Protein AF-A0AAP3A5U0-F1 (afdb_monomer_lite)

pLDDT: mean 91.69, std 7.0, range [49.97, 95.94]

Organism: Escherichia coli (NCBI:txid562)

Sequence (61 aa):
MGCVTAPEPLSSFHQVAEFVSGEAVLDDWLKQKGLKNQALGATRTFVVCRKGTQQVVGFYS

Structure (mmCIF, N/CA/C/O backbone):
data_AF-A0AAP3A5U0-F1
#
_entry.id   AF-A0AAP3A5U0-F1
#
loop_
_atom_site.group_PDB
_atom_site.id
_atom_site.type_symbol
_atom_site.label_atom_id
_atom_site.label_alt_id
_atom_site.label_comp_id
_atom_site.label_asym_id
_atom_site.label_entity_id
_atom_site.label_seq_id
_atom_site.pdbx_PDB_ins_code
_atom_site.Cartn_x
_atom_site.Cartn_y
_atom_site.Cartn_z
_atom_site.occupancy
_atom_site.B_iso_or_equiv
_atom_site.auth_seq_id
_atom_site.auth_comp_id
_atom_site.auth_asym_id
_atom_site.auth_atom_id
_atom_site.pdbx_PDB_model_num
ATOM 1 N N . MET A 1 1 ? -20.535 3.096 7.920 1.00 49.97 1 MET A N 1
ATOM 2 C CA . MET A 1 1 ? -20.100 3.204 6.510 1.00 49.97 1 MET A CA 1
ATOM 3 C C . MET A 1 1 ? -18.591 3.366 6.489 1.00 49.97 1 MET A C 1
ATOM 5 O O . MET A 1 1 ? -18.085 4.277 7.137 1.00 49.97 1 MET A O 1
ATOM 9 N N . GLY A 1 2 ? -17.883 2.432 5.849 1.00 63.41 2 GLY A N 1
ATOM 10 C CA . GLY A 1 2 ? -16.427 2.476 5.723 1.00 63.41 2 GLY A CA 1
ATOM 11 C C . GLY A 1 2 ? -16.031 3.685 4.888 1.00 63.41 2 GLY A C 1
ATOM 12 O O . GLY A 1 2 ? -16.363 3.761 3.713 1.00 63.41 2 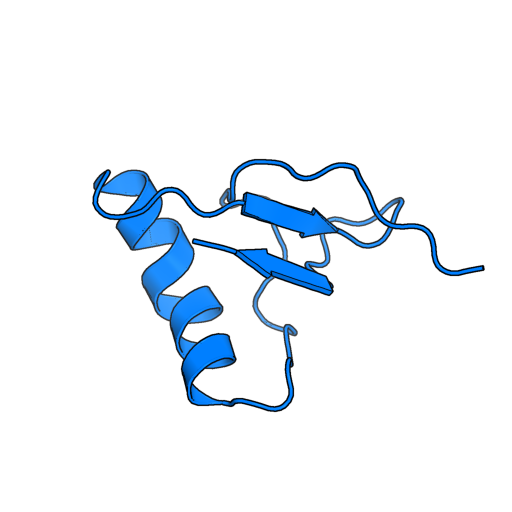GLY A O 1
ATOM 13 N N . CYS A 1 3 ? -15.402 4.661 5.524 1.00 88.19 3 CYS A N 1
ATOM 14 C CA . CYS A 1 3 ? -14.894 5.850 4.863 1.00 88.19 3 CYS A CA 1
ATOM 15 C C . CYS A 1 3 ? -13.389 5.682 4.649 1.00 88.19 3 CYS A C 1
ATOM 17 O O . CYS A 1 3 ? -12.694 5.111 5.494 1.00 88.19 3 CYS A O 1
ATOM 19 N N . VAL A 1 4 ? -12.907 6.172 3.513 1.00 94.75 4 VAL A N 1
ATOM 20 C CA . VAL A 1 4 ? -11.486 6.191 3.156 1.00 94.75 4 VAL A CA 1
ATOM 21 C C . VAL A 1 4 ? -10.970 7.625 3.146 1.00 94.75 4 VAL A C 1
ATOM 23 O O . VAL A 1 4 ? -11.761 8.572 3.103 1.00 94.75 4 VAL A O 1
ATOM 26 N N . THR A 1 5 ? -9.657 7.789 3.254 1.00 93.69 5 THR A N 1
ATOM 27 C CA . THR A 1 5 ? -8.989 9.079 3.071 1.00 93.69 5 THR A CA 1
ATOM 28 C C . THR A 1 5 ? -8.958 9.463 1.591 1.00 93.69 5 THR A C 1
ATOM 30 O O . THR A 1 5 ? -9.212 8.639 0.709 1.00 93.69 5 THR A O 1
ATOM 33 N N . ALA A 1 6 ? -8.677 10.739 1.317 1.00 94.31 6 ALA A N 1
ATOM 34 C CA . ALA A 1 6 ? -8.331 11.156 -0.035 1.00 94.31 6 ALA A CA 1
ATOM 35 C C . ALA A 1 6 ? -7.023 10.462 -0.473 1.00 94.31 6 ALA A C 1
ATOM 37 O O . ALA A 1 6 ? -6.208 10.140 0.394 1.00 94.31 6 ALA A O 1
ATOM 38 N N . PRO A 1 7 ? -6.808 10.240 -1.781 1.00 95.56 7 PRO A N 1
ATOM 39 C CA . PRO A 1 7 ? -5.572 9.647 -2.273 1.00 95.56 7 PRO A CA 1
ATOM 40 C C . PRO A 1 7 ? -4.354 10.468 -1.850 1.00 95.56 7 PRO A C 1
ATOM 42 O O . PRO A 1 7 ? -4.299 11.676 -2.088 1.00 95.56 7 PRO A O 1
ATOM 45 N N . GLU A 1 8 ? -3.370 9.807 -1.254 1.00 95.06 8 GLU A N 1
ATOM 46 C CA . GLU A 1 8 ? -2.122 10.418 -0.803 1.00 95.06 8 GLU A CA 1
ATOM 47 C C . GLU A 1 8 ? -0.915 9.608 -1.299 1.00 95.06 8 GLU A C 1
ATOM 49 O O . GLU A 1 8 ? -1.039 8.408 -1.553 1.00 95.06 8 GLU A O 1
ATOM 54 N N . PRO A 1 9 ? 0.252 10.237 -1.520 1.00 95.12 9 PRO A N 1
ATOM 55 C CA . PRO A 1 9 ? 1.439 9.522 -1.978 1.00 95.12 9 PRO A CA 1
ATOM 56 C C . PRO A 1 9 ? 1.872 8.454 -0.965 1.00 95.12 9 PRO A C 1
ATOM 58 O O . PRO A 1 9 ? 1.858 8.687 0.246 1.00 95.12 9 PRO A O 1
ATOM 61 N N . LEU A 1 10 ? 2.299 7.288 -1.461 1.00 95.00 10 LEU A N 1
ATOM 62 C CA . LEU A 1 10 ? 2.780 6.191 -0.621 1.00 95.00 10 LEU A CA 1
ATOM 63 C C . LEU A 1 10 ? 3.947 6.673 0.255 1.00 95.00 10 LEU A C 1
ATOM 65 O O . LEU A 1 10 ? 4.711 7.555 -0.110 1.00 95.00 10 LEU A O 1
ATOM 69 N N . SER A 1 11 ? 4.102 6.129 1.453 1.00 93.12 11 SER A N 1
ATOM 70 C CA . SER A 1 11 ? 5.145 6.571 2.382 1.00 93.12 11 SER A CA 1
ATOM 71 C C . SER A 1 11 ? 5.381 5.493 3.424 1.00 93.12 11 SER A C 1
ATOM 73 O O . SER A 1 11 ? 4.527 4.630 3.614 1.00 93.12 11 SER A O 1
ATOM 75 N N . SER A 1 12 ? 6.512 5.552 4.125 1.00 91.44 12 SER A N 1
ATOM 76 C CA . SER A 1 12 ? 6.881 4.591 5.171 1.00 91.44 12 SER A CA 1
ATOM 77 C C . SER A 1 12 ? 5.898 4.560 6.348 1.00 91.44 12 SER A C 1
ATOM 79 O O . SER A 1 12 ? 5.928 3.628 7.141 1.00 91.44 12 SER A O 1
ATOM 81 N N . PHE A 1 13 ? 5.038 5.574 6.471 1.00 92.94 13 PHE A N 1
ATOM 82 C CA . PHE A 1 13 ? 3.970 5.635 7.469 1.00 92.94 13 PHE A CA 1
ATOM 83 C C . PHE A 1 13 ? 2.772 4.734 7.137 1.00 92.94 13 PHE A C 1
ATOM 85 O O . PH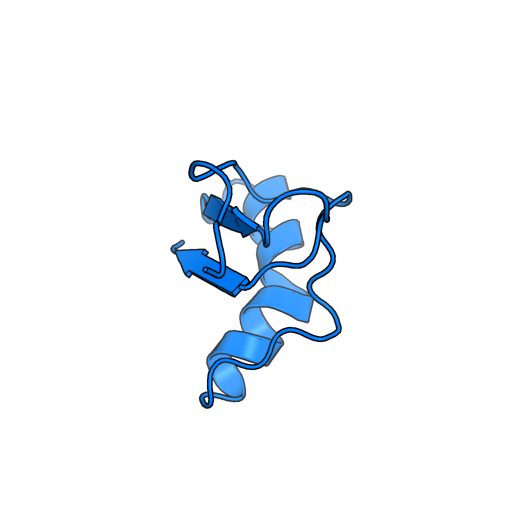E A 1 13 ? 1.966 4.442 8.013 1.00 92.94 13 PHE A O 1
ATOM 92 N N . HIS A 1 14 ? 2.631 4.299 5.886 1.00 94.75 14 HIS A N 1
ATOM 93 C CA . HIS A 1 14 ? 1.500 3.492 5.450 1.00 94.75 14 HIS A CA 1
ATOM 94 C C . HIS A 1 14 ? 1.671 2.019 5.830 1.00 94.75 14 HIS A C 1
ATOM 96 O O . HIS A 1 14 ? 2.709 1.403 5.587 1.00 94.75 14 HIS A O 1
ATOM 102 N N . GLN A 1 15 ? 0.616 1.427 6.385 1.00 94.56 15 GLN A N 1
ATOM 103 C CA . GLN A 1 15 ? 0.569 0.012 6.732 1.00 94.56 15 GLN A CA 1
ATOM 104 C C . GLN A 1 15 ? 0.131 -0.793 5.505 1.00 94.56 15 GLN A C 1
ATOM 106 O O . GLN A 1 15 ? -1.054 -0.875 5.181 1.00 94.56 15 GLN A O 1
ATOM 111 N N . VAL A 1 16 ? 1.119 -1.371 4.816 1.00 94.19 16 VAL A N 1
ATOM 112 C CA . VAL A 1 16 ? 0.929 -2.194 3.605 1.00 94.19 16 VAL A CA 1
ATOM 113 C C . VAL A 1 16 ? 1.096 -3.696 3.853 1.00 94.19 16 VAL A C 1
ATOM 115 O O . VAL A 1 16 ? 0.722 -4.495 3.003 1.00 94.19 16 VAL A O 1
ATOM 118 N N . ALA A 1 17 ? 1.638 -4.106 5.006 1.00 91.44 17 ALA A N 1
ATOM 119 C CA . ALA A 1 17 ? 1.956 -5.510 5.297 1.00 91.44 17 ALA A CA 1
ATOM 120 C C . ALA A 1 17 ? 0.720 -6.431 5.236 1.00 91.44 17 ALA A C 1
ATOM 122 O O . ALA A 1 17 ? 0.794 -7.543 4.710 1.00 91.44 17 ALA A O 1
ATOM 123 N N . GLU A 1 18 ? -0.424 -5.927 5.698 1.00 90.94 18 GLU A N 1
ATOM 124 C CA . GLU A 1 18 ? -1.708 -6.639 5.737 1.00 90.94 18 GLU A CA 1
ATOM 125 C C . GLU A 1 18 ? -2.585 -6.380 4.499 1.00 90.94 18 GLU A C 1
ATOM 127 O O . GLU A 1 18 ? -3.739 -6.799 4.459 1.00 90.94 18 GLU A O 1
ATOM 132 N N . PHE A 1 19 ? -2.064 -5.696 3.473 1.00 93.69 19 PHE A N 1
ATOM 133 C CA . PHE A 1 19 ? -2.818 -5.438 2.247 1.00 93.69 19 PHE A CA 1
ATOM 134 C C . PHE A 1 19 ? -3.092 -6.742 1.482 1.00 93.69 19 PHE A C 1
ATOM 136 O O . PHE A 1 19 ? -2.177 -7.552 1.288 1.00 93.69 19 PHE A O 1
ATOM 143 N N . VAL A 1 20 ? -4.347 -6.929 1.066 1.00 93.56 20 VAL A N 1
ATOM 144 C CA . VAL A 1 20 ? -4.821 -8.065 0.266 1.00 93.56 20 VAL A CA 1
ATOM 145 C C . VAL A 1 20 ? -5.862 -7.554 -0.729 1.00 93.56 20 VAL A C 1
ATOM 147 O O . VAL A 1 20 ? -6.941 -7.115 -0.333 1.00 93.56 20 VAL A O 1
ATOM 150 N N . SER A 1 21 ? -5.538 -7.612 -2.017 1.00 92.00 21 SER A N 1
ATOM 151 C CA . SER A 1 21 ? -6.408 -7.200 -3.130 1.00 92.00 21 SER A CA 1
ATOM 152 C C . SER A 1 21 ? -7.093 -8.373 -3.835 1.00 92.00 21 SER A C 1
ATOM 154 O O . SER A 1 21 ? -7.979 -8.158 -4.658 1.00 92.00 21 SER A O 1
ATOM 156 N N . GLY A 1 22 ? -6.695 -9.607 -3.508 1.00 94.12 22 GLY A N 1
ATOM 157 C CA . GLY A 1 22 ? -7.084 -10.831 -4.218 1.00 94.12 22 GLY A CA 1
ATOM 158 C C . GLY A 1 22 ? -6.044 -11.275 -5.251 1.00 94.12 22 GLY A C 1
ATOM 159 O O . GLY A 1 22 ? -5.979 -12.457 -5.571 1.00 94.12 22 GLY A O 1
ATOM 160 N N . GLU A 1 23 ? -5.168 -10.362 -5.680 1.00 95.00 23 GLU A N 1
ATOM 161 C CA . GLU A 1 23 ? -4.089 -10.615 -6.634 1.00 95.00 23 GLU A CA 1
ATOM 162 C C . GLU A 1 23 ? -2.729 -10.577 -5.922 1.00 95.00 23 GLU A C 1
ATOM 164 O O . GLU A 1 23 ? -2.124 -9.517 -5.740 1.00 95.00 23 GLU A O 1
ATOM 169 N N . ALA A 1 24 ? -2.203 -11.751 -5.561 1.00 93.25 24 ALA A N 1
ATOM 170 C CA . ALA A 1 24 ? -0.974 -11.871 -4.766 1.00 93.25 24 ALA A CA 1
ATOM 171 C C . ALA A 1 24 ? 0.239 -11.145 -5.381 1.00 93.25 24 ALA A C 1
ATOM 173 O O . ALA A 1 24 ? 1.096 -10.642 -4.656 1.00 93.25 24 ALA A O 1
ATOM 174 N N . VAL A 1 25 ? 0.307 -11.057 -6.715 1.00 94.25 25 VAL A N 1
ATOM 175 C CA . VAL A 1 25 ? 1.375 -10.337 -7.428 1.00 94.25 25 VAL A CA 1
ATOM 176 C C . VAL A 1 25 ? 1.325 -8.832 -7.144 1.00 94.25 25 VAL A C 1
ATOM 178 O O . VAL A 1 25 ? 2.375 -8.215 -6.968 1.00 94.25 25 VAL A O 1
ATOM 181 N N . LEU A 1 26 ? 0.130 -8.238 -7.074 1.00 94.56 26 LEU A N 1
ATOM 182 C CA . LEU A 1 26 ? -0.041 -6.818 -6.750 1.00 94.56 26 LEU A CA 1
ATOM 183 C C . LEU A 1 26 ? 0.225 -6.555 -5.267 1.00 94.56 26 LEU A C 1
ATOM 185 O O . LEU A 1 26 ? 0.879 -5.569 -4.924 1.00 94.56 26 LEU A O 1
ATOM 189 N N . ASP A 1 27 ? -0.228 -7.463 -4.401 1.00 94.31 27 ASP A N 1
ATOM 190 C CA . ASP A 1 27 ? -0.001 -7.375 -2.959 1.00 94.31 27 ASP A CA 1
ATOM 191 C C . ASP A 1 27 ? 1.497 -7.409 -2.631 1.00 94.31 27 ASP A C 1
ATOM 193 O O . ASP A 1 27 ? 2.000 -6.573 -1.875 1.00 94.31 27 ASP A O 1
ATOM 197 N N . ASP A 1 28 ? 2.226 -8.350 -3.233 1.00 94.38 28 ASP A N 1
ATOM 198 C CA . ASP A 1 28 ? 3.672 -8.475 -3.074 1.00 94.38 28 ASP A CA 1
ATOM 199 C C . ASP A 1 28 ? 4.413 -7.266 -3.653 1.00 94.38 28 ASP A C 1
ATOM 201 O O . ASP A 1 28 ? 5.323 -6.718 -3.022 1.00 94.38 28 ASP A O 1
ATOM 205 N N . TRP A 1 29 ? 3.973 -6.780 -4.818 1.00 94.31 29 TRP A N 1
ATOM 206 C CA . TRP A 1 29 ? 4.545 -5.587 -5.426 1.00 94.31 29 TRP A CA 1
ATOM 207 C C . TRP A 1 29 ? 4.428 -4.371 -4.500 1.00 94.31 29 TRP A C 1
ATOM 209 O O . TRP A 1 29 ? 5.429 -3.689 -4.266 1.00 94.31 29 TRP A O 1
ATOM 219 N N . LEU A 1 30 ? 3.254 -4.120 -3.911 1.00 94.06 30 LEU A N 1
ATOM 220 C CA . LEU A 1 30 ? 3.061 -2.988 -3.002 1.00 94.06 30 LEU A CA 1
ATOM 221 C C . LEU A 1 30 ? 3.941 -3.117 -1.748 1.00 94.06 30 LEU A C 1
ATOM 223 O O . LEU A 1 30 ? 4.590 -2.147 -1.351 1.00 94.06 30 LEU A O 1
ATOM 227 N N . LYS A 1 31 ? 4.009 -4.320 -1.162 1.00 92.62 31 LYS A N 1
ATOM 228 C CA . LYS A 1 31 ? 4.765 -4.609 0.070 1.00 92.62 31 LYS A CA 1
ATOM 229 C C . LYS A 1 31 ? 6.276 -4.514 -0.121 1.00 92.62 31 LYS A C 1
ATOM 231 O O . LYS A 1 31 ? 6.973 -3.992 0.747 1.00 92.62 31 LYS A O 1
ATOM 236 N N . GLN A 1 32 ? 6.795 -5.017 -1.240 1.00 92.12 32 GLN A N 1
ATOM 237 C CA . GLN A 1 32 ? 8.239 -5.141 -1.455 1.00 92.12 32 GLN A CA 1
ATOM 238 C C . GLN A 1 32 ? 8.842 -4.015 -2.301 1.00 92.12 32 GLN A C 1
ATOM 240 O O . GLN A 1 32 ? 10.007 -3.645 -2.098 1.00 92.12 32 GLN A O 1
ATOM 245 N N . LYS A 1 33 ? 8.085 -3.508 -3.282 1.00 92.69 33 LYS A N 1
ATOM 246 C CA . LYS A 1 33 ? 8.589 -2.636 -4.356 1.00 92.69 33 LYS A CA 1
ATOM 247 C C . LYS A 1 33 ? 7.963 -1.250 -4.358 1.00 92.69 33 LYS A C 1
ATOM 249 O O . LYS A 1 33 ? 8.676 -0.312 -4.692 1.00 92.69 33 LYS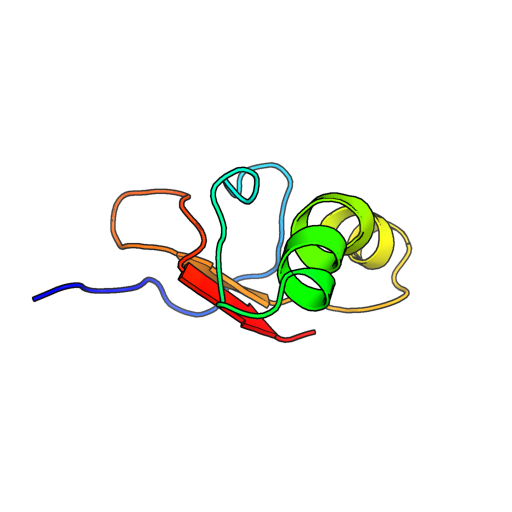 A O 1
ATOM 254 N N . GLY A 1 34 ? 6.704 -1.088 -3.946 1.00 90.38 34 GLY A N 1
ATOM 255 C CA . GLY A 1 34 ? 5.991 0.194 -4.024 1.00 90.38 34 GLY A CA 1
ATOM 256 C C . GLY A 1 34 ? 6.774 1.361 -3.410 1.00 90.38 34 GLY A C 1
ATOM 257 O O . GLY A 1 34 ? 7.074 2.346 -4.089 1.00 90.38 34 GLY A O 1
ATOM 258 N N . LEU A 1 35 ? 7.198 1.221 -2.149 1.00 90.12 35 LEU A N 1
ATOM 259 C CA . LEU A 1 35 ? 7.934 2.277 -1.443 1.00 90.12 35 LEU A CA 1
ATOM 260 C C . LEU A 1 35 ? 9.329 2.525 -2.044 1.00 90.12 35 LEU A C 1
ATOM 262 O O . LEU A 1 35 ? 9.757 3.672 -2.175 1.00 90.12 35 LEU A O 1
ATOM 266 N N . LYS A 1 36 ? 10.028 1.458 -2.454 1.00 91.44 36 LYS A N 1
ATOM 267 C CA . LYS A 1 36 ? 11.358 1.554 -3.078 1.00 91.44 36 LYS A CA 1
ATOM 268 C C . LYS A 1 36 ? 11.285 2.259 -4.427 1.00 91.44 36 LYS A C 1
ATOM 270 O O . LYS A 1 36 ? 12.071 3.162 -4.688 1.00 91.44 36 LYS A O 1
ATOM 275 N N . ASN A 1 37 ? 10.322 1.888 -5.264 1.00 91.38 37 ASN A N 1
ATOM 276 C CA . ASN A 1 37 ? 10.150 2.476 -6.584 1.00 91.38 37 ASN A CA 1
ATOM 277 C C . ASN A 1 37 ? 9.771 3.955 -6.495 1.00 91.38 37 ASN A C 1
ATOM 279 O O . ASN A 1 37 ? 10.230 4.741 -7.322 1.00 91.38 37 ASN A O 1
ATOM 283 N N . GLN A 1 38 ? 8.993 4.347 -5.483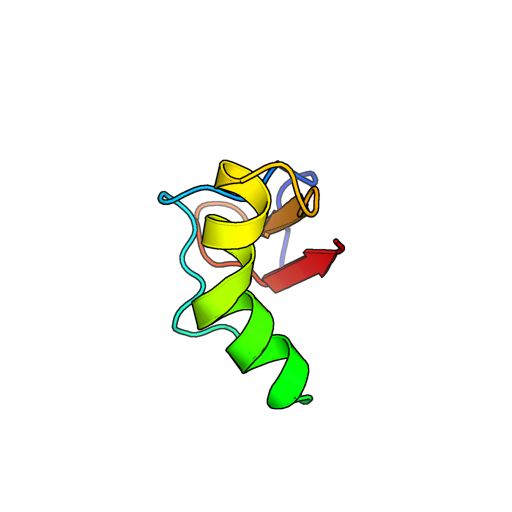 1.00 90.62 38 GLN A N 1
ATOM 284 C CA . GLN A 1 38 ? 8.709 5.757 -5.245 1.00 90.62 38 GLN A CA 1
ATOM 285 C C . GLN A 1 38 ? 9.953 6.531 -4.799 1.00 90.62 38 GLN A C 1
ATOM 287 O O . GLN A 1 38 ? 10.207 7.615 -5.319 1.00 90.62 38 GLN A O 1
ATOM 292 N N . ALA A 1 39 ? 10.750 5.973 -3.883 1.00 87.25 39 ALA A N 1
ATOM 293 C CA . ALA A 1 39 ? 11.996 6.597 -3.436 1.00 87.25 39 ALA A CA 1
ATOM 294 C C . ALA A 1 39 ? 13.015 6.755 -4.580 1.00 87.25 39 ALA A C 1
ATOM 296 O O . ALA A 1 39 ? 13.729 7.751 -4.640 1.00 87.25 39 ALA A O 1
ATOM 297 N N . LEU A 1 40 ? 13.049 5.796 -5.510 1.00 89.81 40 LEU A N 1
ATOM 298 C CA . LEU A 1 40 ? 13.899 5.827 -6.703 1.00 89.81 40 LEU A CA 1
ATOM 299 C C . LEU A 1 40 ? 13.328 6.686 -7.845 1.00 89.81 40 LEU A C 1
ATOM 301 O O . LEU A 1 40 ? 13.981 6.836 -8.874 1.00 89.81 40 LEU A O 1
ATOM 305 N N . GLY A 1 41 ? 12.112 7.223 -7.704 1.00 87.69 41 GLY A N 1
ATOM 306 C CA . GLY A 1 41 ? 11.438 7.991 -8.755 1.00 87.69 41 GLY A CA 1
ATOM 307 C C . GLY A 1 41 ? 11.001 7.163 -9.970 1.00 87.69 41 GLY A C 1
ATOM 308 O O . GLY A 1 41 ? 10.632 7.739 -10.988 1.00 87.69 41 GLY A O 1
ATOM 309 N N . ALA A 1 42 ? 11.022 5.831 -9.873 1.00 87.19 42 ALA A N 1
ATOM 310 C CA . ALA A 1 42 ? 10.652 4.928 -10.961 1.00 87.19 42 ALA A CA 1
ATOM 311 C C . ALA A 1 42 ? 9.132 4.889 -11.201 1.00 87.19 42 ALA A C 1
ATOM 313 O O . ALA A 1 42 ? 8.694 4.798 -12.343 1.00 87.19 42 ALA A O 1
ATOM 314 N N . THR A 1 43 ? 8.326 4.973 -10.136 1.00 86.75 43 THR A N 1
ATOM 315 C CA . THR A 1 43 ? 6.851 4.997 -10.208 1.00 86.75 43 THR A CA 1
ATOM 316 C C . THR A 1 43 ? 6.278 5.881 -9.105 1.00 86.75 43 THR A C 1
ATOM 318 O O . THR A 1 43 ? 6.769 5.836 -7.975 1.00 86.75 43 THR A O 1
ATOM 321 N N . ARG A 1 44 ? 5.209 6.636 -9.381 1.00 92.69 44 ARG A N 1
ATOM 322 C CA . ARG A 1 44 ? 4.507 7.429 -8.358 1.00 92.69 44 ARG A CA 1
ATOM 323 C C . ARG A 1 44 ? 3.289 6.662 -7.871 1.00 92.69 44 ARG A C 1
ATOM 325 O O . ARG A 1 44 ? 2.290 6.601 -8.569 1.00 92.69 44 ARG A O 1
ATOM 332 N N . THR A 1 45 ? 3.377 6.112 -6.664 1.00 94.50 45 THR A N 1
ATOM 333 C CA . THR A 1 45 ? 2.279 5.335 -6.082 1.00 94.50 45 THR A CA 1
ATOM 334 C C . THR A 1 45 ? 1.437 6.211 -5.173 1.00 94.50 45 THR A C 1
ATOM 336 O O . THR A 1 45 ? 1.961 6.889 -4.293 1.00 94.50 45 THR A O 1
ATOM 339 N N . PHE A 1 46 ? 0.127 6.168 -5.358 1.00 95.50 46 PHE A N 1
ATOM 340 C CA . PHE A 1 46 ? -0.846 6.799 -4.481 1.00 95.50 46 PHE A CA 1
ATOM 341 C C . PHE A 1 46 ? -1.678 5.724 -3.801 1.00 95.50 46 PHE A C 1
ATOM 343 O O . PHE A 1 46 ? -2.020 4.707 -4.404 1.00 95.50 46 PHE A O 1
ATOM 350 N N . VAL A 1 47 ? -2.007 5.956 -2.539 1.00 95.94 47 VAL A N 1
ATOM 351 C CA . VAL A 1 47 ? -2.770 5.039 -1.701 1.00 95.94 47 VAL A CA 1
ATOM 352 C C . VAL A 1 47 ? -3.990 5.734 -1.124 1.00 95.94 47 VAL A C 1
ATOM 354 O O . VAL A 1 47 ? -4.006 6.947 -0.925 1.00 95.94 47 VAL A O 1
ATOM 357 N N . VAL A 1 48 ? -5.019 4.944 -0.842 1.00 95.81 48 VAL A N 1
ATOM 358 C CA . VAL A 1 48 ? -6.160 5.349 -0.024 1.00 95.81 48 VAL A CA 1
ATOM 359 C C . VAL A 1 48 ? -6.162 4.518 1.249 1.00 95.81 48 VAL A C 1
ATOM 361 O O . VAL A 1 48 ? -6.002 3.293 1.212 1.00 95.81 48 VAL A O 1
ATOM 364 N N . CYS A 1 49 ? -6.349 5.185 2.384 1.00 95.81 49 CYS A N 1
ATOM 365 C CA . CYS A 1 49 ? -6.310 4.555 3.696 1.00 95.81 49 CYS A CA 1
ATOM 366 C C . CYS A 1 49 ? -7.704 4.462 4.297 1.00 95.81 49 CYS A C 1
ATOM 368 O O . CYS A 1 49 ? -8.575 5.298 4.047 1.00 95.81 49 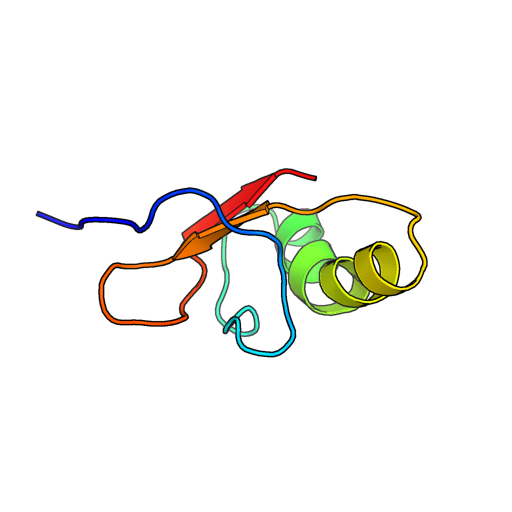CYS A O 1
ATOM 370 N N . ARG A 1 50 ? -7.928 3.466 5.153 1.00 94.12 50 ARG A N 1
ATOM 371 C CA . ARG A 1 50 ? -9.133 3.432 5.982 1.00 94.12 50 ARG A CA 1
ATOM 372 C C . ARG A 1 50 ? -9.118 4.635 6.929 1.00 94.12 50 ARG A C 1
ATOM 374 O O . ARG A 1 50 ? -8.144 4.846 7.651 1.00 94.12 50 ARG A O 1
ATOM 381 N N . LYS A 1 51 ? -10.202 5.417 6.951 1.00 92.88 51 LYS A N 1
ATOM 382 C CA . LYS A 1 51 ? -10.282 6.667 7.722 1.00 92.88 51 LYS A CA 1
ATOM 383 C C . LYS A 1 51 ? -9.924 6.438 9.194 1.00 92.88 51 LYS A C 1
ATOM 385 O O . LYS A 1 51 ? -10.458 5.534 9.831 1.00 92.88 51 LYS A O 1
ATOM 390 N N . GLY A 1 52 ? -9.045 7.291 9.722 1.00 90.19 52 GLY A N 1
ATOM 391 C CA . GLY A 1 52 ? -8.551 7.210 11.101 1.00 90.19 52 GLY A CA 1
ATOM 392 C C . GLY A 1 52 ? -7.420 6.198 11.310 1.00 90.19 52 GLY A C 1
ATOM 393 O O . GLY A 1 52 ? -6.998 6.000 12.443 1.00 90.19 52 GLY A O 1
ATOM 394 N N . THR A 1 53 ? -6.925 5.566 10.243 1.00 92.94 53 THR A N 1
ATOM 395 C CA . THR A 1 53 ? -5.805 4.618 10.283 1.00 92.94 53 THR A CA 1
ATOM 396 C C . THR A 1 53 ? -4.848 4.878 9.122 1.00 92.94 53 THR A C 1
ATOM 398 O O . THR A 1 53 ? -5.188 5.584 8.175 1.00 92.94 53 THR A O 1
ATOM 401 N N . GLN A 1 54 ? -3.673 4.255 9.172 1.00 93.69 54 GLN A N 1
ATOM 402 C CA . GLN A 1 54 ? -2.710 4.228 8.066 1.00 93.69 54 GLN A CA 1
ATOM 403 C C . GLN A 1 54 ? -2.814 2.934 7.244 1.00 93.69 54 GLN A C 1
ATOM 405 O O . GLN A 1 54 ? -1.922 2.627 6.457 1.00 93.69 54 GLN A O 1
ATOM 410 N N . GLN A 1 55 ? -3.879 2.152 7.448 1.00 94.81 55 GLN A N 1
ATOM 411 C CA . GL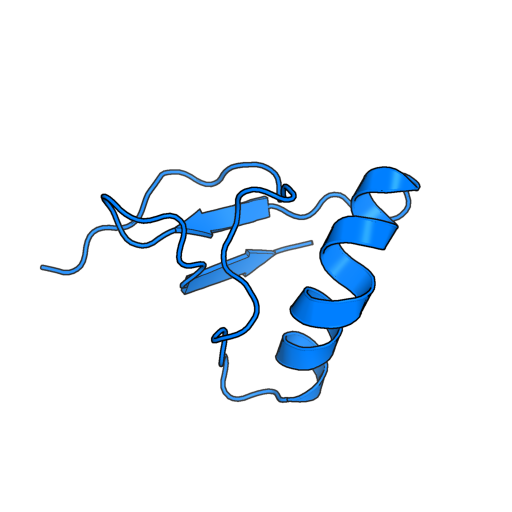N A 1 55 ? -4.089 0.893 6.749 1.00 94.81 55 GLN A CA 1
ATOM 412 C C . GLN A 1 55 ? -4.514 1.167 5.312 1.00 94.81 55 GLN A C 1
ATOM 414 O O . GLN A 1 55 ? -5.595 1.717 5.073 1.00 94.81 55 GLN A O 1
ATOM 419 N N . VAL A 1 56 ? -3.671 0.757 4.368 1.00 95.12 56 VAL A N 1
ATOM 420 C CA . VAL A 1 56 ? -3.954 0.890 2.940 1.00 95.12 56 VAL A CA 1
ATOM 421 C C . VAL A 1 56 ? -5.079 -0.068 2.566 1.00 95.12 56 VAL A C 1
ATOM 423 O O . VAL A 1 56 ? -5.055 -1.244 2.921 1.00 95.12 56 VAL A O 1
ATOM 426 N N . VAL A 1 57 ? -6.079 0.448 1.855 1.00 94.81 57 VAL A N 1
ATOM 427 C CA . VAL A 1 57 ? -7.224 -0.333 1.348 1.00 94.81 57 VAL A CA 1
ATOM 428 C C . VAL A 1 57 ? -7.348 -0.274 -0.173 1.00 94.81 57 VAL A C 1
ATOM 430 O O . VAL A 1 57 ? -8.167 -0.976 -0.753 1.00 94.81 57 VAL A O 1
ATOM 433 N N . GLY A 1 58 ? -6.509 0.526 -0.827 1.00 94.25 58 GLY A N 1
ATOM 434 C CA . GLY A 1 58 ? -6.383 0.582 -2.276 1.00 94.25 58 GLY A CA 1
ATOM 435 C C . GLY A 1 58 ? -5.175 1.416 -2.677 1.00 94.25 58 GLY A C 1
ATOM 436 O O . GLY A 1 58 ? -4.736 2.285 -1.921 1.00 94.25 58 GLY A O 1
ATOM 437 N N . PHE A 1 59 ? -4.635 1.149 -3.861 1.00 95.06 59 PHE A N 1
ATOM 438 C CA . PHE A 1 59 ? -3.523 1.907 -4.420 1.00 95.06 59 PHE A CA 1
ATOM 439 C C . PHE A 1 59 ? -3.596 1.954 -5.947 1.00 95.06 59 PHE A C 1
ATOM 441 O O . PHE A 1 59 ? -4.275 1.135 -6.567 1.00 95.06 59 PHE A O 1
ATOM 448 N N . TYR A 1 60 ? -2.881 2.906 -6.536 1.00 93.50 60 TYR A N 1
ATOM 449 C CA . TYR A 1 60 ? -2.566 2.950 -7.961 1.00 93.50 60 TYR A CA 1
ATOM 450 C C . TYR A 1 60 ? -1.160 3.533 -8.154 1.00 93.50 60 TYR A C 1
ATOM 452 O O . TYR A 1 60 ? -0.697 4.314 -7.318 1.00 93.50 60 TYR A O 1
ATOM 460 N N . SER A 1 61 ? -0.475 3.142 -9.229 1.00 85.38 61 SER A N 1
ATOM 461 C CA . SER A 1 61 ? 0.941 3.453 -9.486 1.00 85.38 61 SER A CA 1
ATOM 462 C C . SER A 1 61 ? 1.201 3.844 -10.930 1.00 85.38 61 SER A C 1
ATOM 464 O O . SER A 1 61 ? 0.433 3.379 -11.801 1.00 85.38 61 SER A O 1
#

Radius of gyration: 10.94 Å; chains: 1; bounding box: 34×23×22 Å

Secondary structure (DSSP, 8-state):
---BPPPEE--TTSB-TT---S-HHHHHHIIIIIHHHHHTTS---EEEEBTTS-BEEEEE-

Foldseek 3Di:
DFDKDDKDWDDPQADLQPEDPPDVVVSCCCVPPRHVCVVVVNDTKIFIGGPPGSYTHDMDD